Protein AF-A0A9E2LI68-F1 (afdb_monomer_lite)

pLDDT: mean 92.81, std 8.77, range [52.69, 98.44]

Secondary structure (DSSP, 8-state):
-HHHHHHHHHHHHHHHHHHHHHHHHHHHHHHHHTS-HHHHHHHHHHHTSTTHHIIIIIIIIIIIIHHHHHHSSHHHHT-HHHHHHHHHHHHHHHHHHHHHHHHHTT-

Structure (mmCIF, N/CA/C/O backbone):
data_AF-A0A9E2LI68-F1
#
_entry.id   AF-A0A9E2LI68-F1
#
loop_
_atom_site.group_PDB
_atom_site.id
_atom_site.type_symbol
_atom_site.label_atom_id
_atom_site.label_alt_id
_atom_site.label_comp_id
_atom_site.label_asym_id
_atom_site.label_entity_id
_atom_site.label_seq_id
_atom_site.pdbx_PDB_ins_code
_atom_site.Cartn_x
_atom_site.Cartn_y
_atom_site.Cartn_z
_atom_site.occupancy
_atom_site.B_iso_or_equiv
_atom_site.auth_seq_id
_atom_site.auth_comp_id
_atom_site.auth_asym_id
_atom_site.auth_atom_id
_atom_site.pdbx_PDB_model_num
ATOM 1 N N . LYS A 1 1 ? -21.789 8.028 21.755 1.00 52.69 1 LYS A N 1
ATOM 2 C CA . LYS A 1 1 ? -22.017 6.839 20.890 1.00 52.69 1 LYS A CA 1
ATOM 3 C C . LYS A 1 1 ? -21.784 7.164 19.407 1.00 52.69 1 LYS A C 1
ATOM 5 O O . LYS A 1 1 ? -21.232 6.325 18.712 1.00 52.69 1 LYS A O 1
ATOM 10 N N . GLU A 1 2 ? -22.088 8.385 18.948 1.00 54.00 2 GLU A N 1
ATOM 11 C CA . GLU A 1 2 ? -21.865 8.827 17.555 1.00 54.00 2 GLU A CA 1
ATOM 12 C C . GLU A 1 2 ? -20.390 8.874 17.109 1.00 54.00 2 GLU A C 1
ATOM 14 O O . GLU A 1 2 ? -20.082 8.486 15.985 1.00 54.00 2 GLU A O 1
ATOM 19 N N . LEU A 1 3 ? -19.456 9.217 18.009 1.00 58.84 3 LEU A N 1
ATOM 20 C CA . LEU A 1 3 ? -18.010 9.237 17.715 1.00 58.84 3 LEU A CA 1
ATOM 21 C C . LEU A 1 3 ? -17.444 7.877 17.255 1.00 58.84 3 LEU A C 1
ATOM 23 O O . LEU A 1 3 ? -16.498 7.836 16.475 1.00 58.84 3 LEU A O 1
ATOM 27 N N . GLY A 1 4 ? -18.028 6.758 17.702 1.00 67.19 4 GLY A N 1
ATOM 28 C CA . GLY A 1 4 ? -17.569 5.416 17.320 1.00 67.19 4 GLY A CA 1
ATOM 29 C C . GLY A 1 4 ? -17.987 5.010 15.904 1.0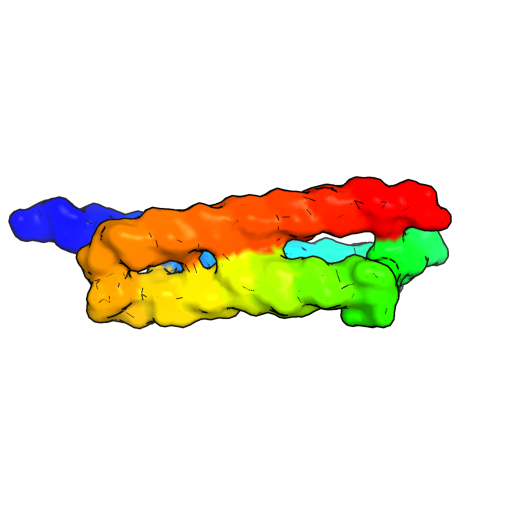0 67.19 4 GLY A C 1
ATOM 30 O O . GLY A 1 4 ? -17.219 4.358 15.200 1.00 67.19 4 GLY A O 1
ATOM 31 N N . TYR A 1 5 ? -19.175 5.434 15.460 1.00 71.50 5 TYR A N 1
ATOM 32 C CA . TYR A 1 5 ? -19.667 5.140 14.111 1.00 71.50 5 TYR A CA 1
ATOM 33 C C . TYR A 1 5 ? -18.893 5.923 13.046 1.00 71.50 5 TYR A C 1
ATOM 35 O O . TYR A 1 5 ? -18.527 5.350 12.022 1.00 71.50 5 TYR A O 1
ATOM 43 N N . GLY A 1 6 ? -18.577 7.197 13.307 1.00 80.06 6 GLY A N 1
ATOM 44 C CA . GLY A 1 6 ? -17.759 8.009 12.400 1.00 80.06 6 GLY A CA 1
ATOM 45 C C . GLY A 1 6 ? -16.350 7.440 12.209 1.00 80.06 6 GLY A C 1
ATOM 46 O O . GLY A 1 6 ? -15.896 7.278 11.079 1.00 80.06 6 GLY A O 1
ATOM 47 N N . ALA A 1 7 ? -15.692 7.050 13.305 1.00 79.06 7 ALA A N 1
ATOM 48 C CA . ALA A 1 7 ? -14.343 6.488 13.266 1.00 79.06 7 ALA A CA 1
ATOM 49 C C . ALA A 1 7 ? -14.268 5.180 12.456 1.00 79.06 7 ALA A C 1
ATOM 51 O O . ALA A 1 7 ? -13.346 4.995 11.666 1.00 79.06 7 ALA A O 1
ATOM 52 N N . ILE A 1 8 ? -15.239 4.277 12.610 1.00 83.00 8 ILE A N 1
ATOM 53 C CA . ILE A 1 8 ? -15.258 3.010 11.862 1.00 83.00 8 ILE A CA 1
ATOM 54 C C . ILE A 1 8 ? -15.509 3.256 10.369 1.00 83.00 8 ILE A C 1
ATOM 56 O O . ILE A 1 8 ? -14.905 2.590 9.528 1.00 83.00 8 ILE A O 1
ATOM 60 N N . THR A 1 9 ? -16.369 4.217 10.025 1.00 88.88 9 THR A N 1
ATOM 61 C CA . THR A 1 9 ? -16.608 4.595 8.626 1.00 88.88 9 THR A CA 1
ATOM 62 C C . THR A 1 9 ? -15.342 5.158 7.983 1.00 88.88 9 THR A C 1
ATOM 64 O O . THR A 1 9 ? -14.983 4.715 6.897 1.00 88.88 9 THR A O 1
ATOM 67 N N . LEU A 1 10 ? -14.614 6.048 8.669 1.00 90.44 10 LEU A N 1
ATOM 68 C CA . LEU A 1 10 ? -13.333 6.582 8.185 1.00 90.44 10 LEU A CA 1
ATOM 69 C C . LEU A 1 10 ? -12.303 5.476 7.940 1.00 90.44 10 LEU A C 1
ATOM 71 O O . LEU A 1 10 ? -11.689 5.440 6.876 1.00 90.44 10 LEU A O 1
ATOM 75 N N . ALA A 1 11 ? -12.159 4.542 8.885 1.00 91.44 11 ALA A N 1
ATOM 76 C CA . ALA A 1 11 ? -11.244 3.414 8.736 1.00 91.44 11 ALA A CA 1
ATOM 77 C C . ALA A 1 11 ? -11.592 2.537 7.523 1.00 91.44 11 ALA A C 1
ATOM 79 O O . ALA A 1 11 ? -10.700 2.126 6.784 1.00 91.44 11 ALA A O 1
ATOM 80 N N . LYS A 1 12 ? -12.886 2.281 7.288 1.00 91.25 12 LYS A N 1
ATOM 81 C CA . LYS A 1 12 ? -13.354 1.524 6.119 1.00 91.25 12 LYS A CA 1
ATOM 82 C C . LYS A 1 12 ? -13.088 2.263 4.813 1.00 91.25 12 LYS A C 1
ATOM 84 O O . LYS A 1 12 ? -12.606 1.643 3.872 1.00 91.25 12 LYS A O 1
ATOM 89 N N . THR A 1 13 ? -13.378 3.562 4.753 1.00 94.19 13 THR A N 1
ATOM 90 C CA . THR A 1 13 ? -13.097 4.381 3.566 1.00 94.19 13 THR A CA 1
ATOM 91 C C . THR A 1 13 ? -11.604 4.395 3.261 1.00 94.19 13 THR A C 1
ATOM 93 O O . THR A 1 13 ? -11.222 4.126 2.128 1.00 94.19 13 THR A O 1
ATOM 96 N N . LEU A 1 14 ? -10.754 4.622 4.270 1.00 95.31 14 LEU A N 1
ATOM 97 C CA . LEU A 1 14 ? -9.302 4.562 4.104 1.00 95.31 14 LEU A CA 1
ATOM 98 C C . LEU A 1 14 ? -8.849 3.173 3.640 1.00 95.31 14 LEU A C 1
ATOM 100 O O . LEU A 1 14 ? -8.061 3.076 2.710 1.00 95.31 14 LEU A O 1
ATOM 104 N N . GLY A 1 15 ? -9.383 2.099 4.228 1.00 95.81 15 GLY A N 1
ATOM 105 C CA . GLY A 1 15 ? -9.072 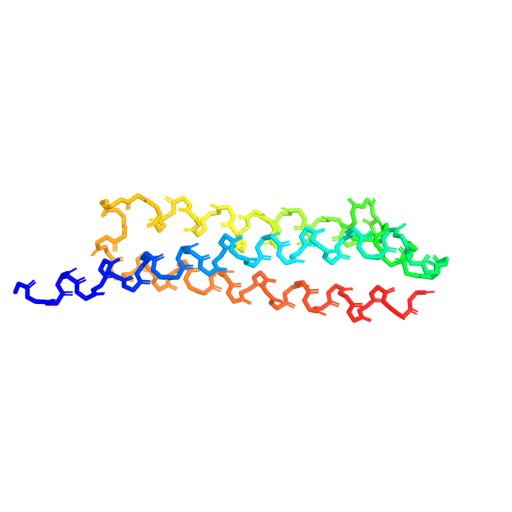0.731 3.811 1.00 95.81 15 GLY A CA 1
ATOM 106 C C . GLY A 1 15 ? -9.402 0.479 2.338 1.00 95.81 15 GLY A C 1
ATOM 107 O O . GLY A 1 15 ? -8.578 -0.069 1.614 1.00 95.81 15 GLY A O 1
ATOM 108 N N . TRP A 1 16 ? -10.564 0.939 1.865 1.00 96.12 16 TRP A N 1
ATOM 109 C CA . TRP A 1 16 ? -10.924 0.848 0.447 1.00 96.12 16 TRP A CA 1
ATOM 110 C C . TRP A 1 16 ? -10.022 1.683 -0.461 1.00 96.12 16 TRP A C 1
ATOM 112 O O . TRP A 1 16 ? -9.714 1.238 -1.563 1.00 96.12 16 TRP A O 1
ATOM 122 N N . LEU A 1 17 ? -9.570 2.855 -0.007 1.00 97.06 17 LEU A N 1
ATOM 123 C CA . LEU A 1 17 ? -8.602 3.660 -0.752 1.00 97.06 17 LEU A CA 1
ATOM 124 C C . LEU A 1 17 ? -7.247 2.959 -0.874 1.00 97.06 17 LEU A C 1
ATOM 126 O O . LEU A 1 17 ? -6.659 3.021 -1.944 1.00 97.06 17 LEU A O 1
ATOM 130 N N . VAL A 1 18 ? -6.789 2.244 0.159 1.00 97.94 18 VAL A N 1
ATOM 131 C CA . VAL A 1 18 ? -5.559 1.432 0.077 1.00 97.94 18 VAL A CA 1
ATOM 132 C C . VAL A 1 18 ? -5.735 0.261 -0.896 1.00 97.94 18 VAL A C 1
ATOM 134 O O . VAL A 1 18 ? -4.851 -0.019 -1.694 1.00 97.94 18 VAL A O 1
ATOM 137 N N . VAL A 1 19 ? -6.897 -0.403 -0.908 1.00 97.88 19 VAL A N 1
ATOM 138 C CA . VAL A 1 19 ? -7.179 -1.450 -1.913 1.00 97.88 19 VAL A CA 1
ATOM 139 C C . VAL A 1 19 ? -7.168 -0.878 -3.335 1.00 97.88 19 VAL A C 1
ATOM 141 O O . VAL A 1 19 ? -6.614 -1.496 -4.244 1.00 97.88 19 VAL A O 1
ATOM 144 N N . LEU A 1 20 ? -7.781 0.292 -3.537 1.00 97.81 20 LEU A N 1
ATOM 145 C CA . LEU A 1 20 ? -7.761 0.984 -4.824 1.00 97.81 20 LEU A CA 1
ATOM 146 C C . LEU A 1 20 ? -6.332 1.365 -5.222 1.00 97.81 20 LEU A C 1
ATOM 148 O O . LEU A 1 20 ? -5.951 1.184 -6.372 1.00 97.81 20 LEU A O 1
ATOM 152 N N . GLU A 1 21 ? -5.548 1.875 -4.282 1.00 97.06 21 GLU A N 1
ATOM 153 C CA . GLU A 1 21 ? -4.168 2.285 -4.507 1.00 97.06 21 GLU A CA 1
ATOM 154 C C . GLU A 1 21 ? -3.275 1.100 -4.903 1.00 97.06 21 GLU A C 1
ATOM 156 O O . GLU A 1 21 ? -2.602 1.185 -5.928 1.00 97.06 21 GLU A O 1
ATOM 161 N N . LEU A 1 22 ? -3.409 -0.059 -4.253 1.00 98.00 22 LEU A N 1
ATOM 162 C CA . LEU A 1 22 ? -2.770 -1.304 -4.693 1.00 98.00 22 LEU A CA 1
ATOM 163 C C . LEU A 1 22 ? -3.165 -1.709 -6.121 1.00 98.00 22 LEU A C 1
ATOM 165 O O . LEU A 1 22 ? -2.323 -2.168 -6.895 1.00 98.00 22 LEU A O 1
ATOM 169 N N . ALA A 1 23 ? -4.437 -1.541 -6.497 1.00 98.31 23 ALA A N 1
ATOM 170 C CA . ALA A 1 23 ? -4.887 -1.813 -7.862 1.00 98.31 23 ALA A CA 1
ATOM 171 C C . ALA A 1 23 ? -4.279 -0.824 -8.876 1.00 98.31 23 ALA A C 1
ATOM 173 O O . ALA A 1 23 ? -3.946 -1.212 -10.001 1.00 98.31 23 ALA A O 1
ATOM 174 N N . LEU A 1 24 ? -4.091 0.438 -8.479 1.00 97.62 24 LEU A N 1
ATOM 175 C CA . LEU A 1 24 ? -3.410 1.447 -9.289 1.00 97.62 24 LEU A CA 1
ATOM 176 C C . LEU A 1 24 ? -1.915 1.147 -9.424 1.00 97.62 24 LEU A C 1
ATOM 178 O O . LEU A 1 24 ? -1.422 1.202 -10.544 1.00 97.62 24 LEU A O 1
ATOM 182 N N . ILE A 1 25 ? -1.222 0.750 -8.350 1.00 97.38 25 ILE A N 1
ATOM 183 C CA . ILE A 1 25 ? 0.182 0.300 -8.402 1.00 97.38 25 ILE A CA 1
ATOM 184 C C . ILE A 1 25 ? 0.314 -0.906 -9.331 1.00 97.38 25 ILE A C 1
ATOM 186 O O . ILE A 1 25 ? 1.198 -0.952 -10.183 1.00 97.38 25 ILE A O 1
ATOM 190 N N . PHE A 1 26 ? -0.583 -1.886 -9.214 1.00 97.56 26 PHE A N 1
ATOM 191 C CA . PHE A 1 26 ? -0.584 -3.040 -10.107 1.00 97.56 26 PHE A CA 1
ATOM 192 C C . PHE A 1 26 ? -0.755 -2.621 -11.574 1.00 97.56 26 PHE A C 1
ATOM 194 O O . PHE A 1 26 ? -0.016 -3.080 -12.446 1.00 97.56 26 PHE A O 1
ATOM 201 N N . THR A 1 27 ? -1.686 -1.706 -11.845 1.00 97.81 27 THR A N 1
ATOM 202 C CA . THR A 1 27 ? -1.897 -1.165 -13.194 1.00 97.81 27 THR A CA 1
ATOM 203 C C . THR A 1 27 ? -0.674 -0.390 -13.688 1.00 97.81 27 THR A C 1
ATOM 205 O O . THR A 1 27 ? -0.273 -0.562 -14.834 1.00 97.81 27 THR A O 1
ATOM 208 N N . GLU A 1 28 ? -0.040 0.413 -12.834 1.00 95.75 28 GLU A N 1
ATOM 209 C CA . GLU A 1 28 ? 1.191 1.153 -13.131 1.00 95.75 28 GLU A CA 1
ATOM 210 C C . GLU A 1 28 ? 2.333 0.205 -13.513 1.00 95.75 28 GLU A C 1
ATOM 212 O O . GLU A 1 28 ? 2.985 0.405 -14.537 1.00 95.75 28 GLU A O 1
ATOM 217 N N . VAL A 1 29 ? 2.511 -0.892 -12.772 1.00 96.75 29 VAL A N 1
ATOM 218 C CA . VAL A 1 29 ? 3.483 -1.942 -13.107 1.00 96.75 29 VAL A CA 1
ATOM 219 C C . VAL A 1 29 ? 3.184 -2.563 -14.471 1.00 96.75 29 VAL A C 1
ATOM 221 O O . VAL A 1 29 ? 4.094 -2.704 -15.288 1.00 96.75 29 VAL A O 1
ATOM 224 N N . LEU A 1 30 ? 1.924 -2.916 -14.751 1.00 97.75 30 LEU A N 1
ATOM 225 C CA . LEU A 1 30 ? 1.544 -3.470 -16.053 1.00 97.75 30 LEU A CA 1
ATOM 226 C C . LEU A 1 30 ? 1.804 -2.484 -17.195 1.00 97.75 30 LEU A C 1
ATOM 228 O O . LEU A 1 30 ? 2.312 -2.890 -18.239 1.00 97.75 30 LEU A O 1
ATOM 232 N N . VAL A 1 31 ? 1.489 -1.203 -17.001 1.00 97.00 31 VAL A N 1
ATOM 233 C CA . VAL A 1 31 ? 1.733 -0.150 -17.995 1.00 97.00 31 VAL A CA 1
ATOM 234 C C . VAL A 1 31 ? 3.228 -0.002 -18.268 1.00 97.00 31 VAL A C 1
ATOM 236 O O . VAL A 1 31 ? 3.624 0.007 -19.430 1.00 97.00 31 VAL A O 1
ATOM 239 N N . LEU A 1 32 ? 4.068 0.047 -17.231 1.00 96.00 32 LEU A N 1
ATOM 240 C CA . LEU A 1 32 ? 5.517 0.170 -17.404 1.00 96.00 32 LEU A CA 1
ATOM 241 C C . LEU A 1 32 ? 6.125 -1.059 -18.097 1.00 96.00 32 LEU A C 1
ATOM 243 O O . LEU A 1 32 ? 6.961 -0.913 -18.985 1.00 96.00 32 LEU A O 1
ATOM 247 N N . LEU A 1 33 ? 5.677 -2.268 -17.742 1.00 96.88 33 LEU A N 1
ATOM 248 C CA . LEU A 1 33 ? 6.161 -3.513 -18.351 1.00 96.88 33 LEU A CA 1
ATOM 249 C C . LEU A 1 33 ? 5.739 -3.690 -19.819 1.00 96.88 33 LEU A C 1
ATOM 251 O O . LEU A 1 33 ? 6.391 -4.441 -20.540 1.00 96.88 33 LEU A O 1
ATOM 255 N N . ASN A 1 34 ? 4.677 -3.011 -20.258 1.00 97.19 34 ASN A N 1
ATOM 256 C CA . ASN A 1 34 ? 4.219 -2.988 -21.652 1.00 97.19 34 ASN A CA 1
ATOM 257 C C . ASN A 1 34 ? 4.602 -1.682 -22.381 1.00 97.19 34 ASN A C 1
ATOM 259 O O . ASN A 1 34 ? 4.110 -1.422 -23.478 1.00 97.19 34 ASN A O 1
ATOM 263 N N . GLY A 1 35 ? 5.440 -0.845 -21.760 1.00 94.81 35 GLY A N 1
ATOM 264 C CA . GLY A 1 35 ? 5.873 0.446 -22.291 1.00 94.81 35 GLY A CA 1
ATOM 265 C C . GLY A 1 35 ? 7.118 0.360 -23.182 1.00 94.81 35 GLY A C 1
ATOM 266 O O . GLY A 1 35 ? 7.438 -0.681 -23.756 1.00 94.81 35 GLY A O 1
ATOM 267 N N . SER A 1 36 ? 7.837 1.483 -23.302 1.00 95.12 36 SER A N 1
ATOM 268 C CA . SER A 1 36 ? 9.142 1.534 -23.977 1.00 95.12 36 SER A CA 1
ATOM 269 C C . SER A 1 36 ? 10.203 0.697 -23.248 1.00 95.12 36 SER A C 1
ATOM 271 O O . SER A 1 36 ? 10.015 0.285 -22.103 1.00 95.12 36 SER A O 1
ATOM 273 N N . SER A 1 37 ? 11.360 0.49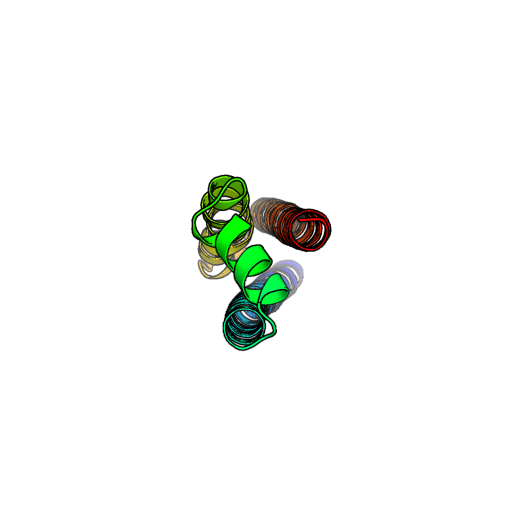4 -23.888 1.00 94.31 37 SER A N 1
ATOM 274 C CA . SER A 1 37 ? 12.529 -0.131 -23.248 1.00 94.31 37 SER A CA 1
ATOM 275 C C . SER A 1 37 ? 12.865 0.513 -21.904 1.00 94.31 37 SER A C 1
ATOM 277 O O . SER A 1 37 ? 13.072 -0.190 -20.918 1.00 94.31 37 SER A O 1
ATOM 279 N N . ASP A 1 38 ? 12.846 1.841 -21.860 1.00 93.19 38 ASP A N 1
ATOM 280 C CA . ASP A 1 38 ? 13.238 2.629 -20.692 1.00 93.19 38 ASP A CA 1
ATOM 281 C C . ASP A 1 38 ? 12.199 2.479 -19.570 1.00 93.19 38 ASP A C 1
ATOM 283 O O . ASP A 1 38 ? 12.551 2.294 -18.406 1.00 93.19 38 ASP A O 1
ATOM 287 N N . ALA A 1 39 ? 10.906 2.424 -19.916 1.00 94.31 39 ALA A N 1
ATOM 288 C CA . ALA A 1 39 ? 9.839 2.148 -18.953 1.00 94.31 39 ALA A CA 1
ATOM 289 C C . ALA A 1 39 ? 9.977 0.748 -18.327 1.00 94.31 39 ALA A C 1
ATOM 291 O O . ALA A 1 39 ? 9.804 0.582 -17.116 1.00 94.31 39 ALA A O 1
ATOM 292 N N . VAL A 1 40 ? 10.351 -0.255 -19.129 1.00 96.56 40 VAL A N 1
ATOM 293 C CA . VAL A 1 40 ? 10.600 -1.621 -18.647 1.00 96.56 40 VAL A CA 1
ATOM 294 C C . VAL A 1 40 ? 11.824 -1.670 -17.729 1.00 96.56 40 VAL A C 1
ATOM 296 O O . VAL A 1 40 ? 11.796 -2.377 -16.717 1.00 96.56 40 VAL A O 1
ATOM 299 N N . VAL A 1 41 ? 12.892 -0.931 -18.048 1.00 95.38 41 VAL A N 1
ATOM 300 C CA . VAL A 1 41 ? 14.071 -0.795 -17.174 1.00 95.38 41 VAL A CA 1
ATOM 301 C C . VAL A 1 41 ? 13.669 -0.169 -15.840 1.00 95.38 41 VAL A C 1
ATOM 303 O O . VAL A 1 41 ? 13.994 -0.730 -14.790 1.00 95.38 41 VAL A O 1
ATOM 306 N N . GLY A 1 42 ? 12.873 0.903 -15.872 1.00 94.50 42 GLY A N 1
ATOM 307 C CA . GLY A 1 42 ? 12.325 1.539 -14.676 1.00 94.50 42 GLY A CA 1
ATOM 308 C C . GLY A 1 42 ? 11.500 0.576 -13.814 1.00 94.50 42 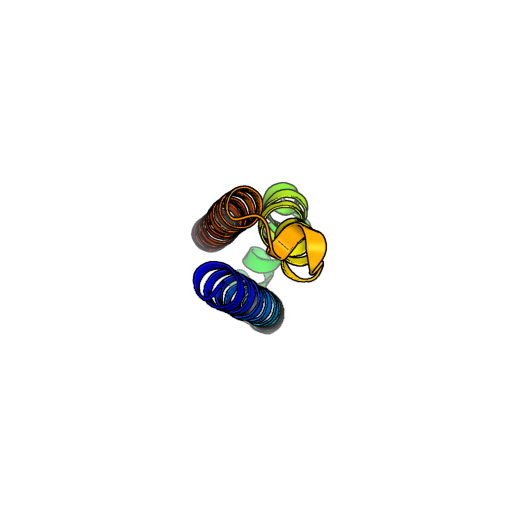GLY A C 1
ATOM 309 O O . GLY A 1 42 ? 11.744 0.462 -12.612 1.00 94.50 42 GLY A O 1
ATOM 310 N N . ALA A 1 43 ? 10.592 -0.200 -14.419 1.00 96.06 43 ALA A N 1
ATOM 311 C CA . ALA A 1 43 ? 9.830 -1.234 -13.709 1.00 96.06 43 ALA A CA 1
ATOM 312 C C . ALA A 1 43 ? 10.739 -2.274 -13.045 1.00 96.06 43 ALA A C 1
ATOM 314 O O . ALA A 1 43 ? 10.583 -2.619 -11.873 1.00 96.06 43 ALA A O 1
ATOM 315 N N . ARG A 1 44 ? 11.735 -2.777 -13.780 1.00 96.25 44 ARG A N 1
ATOM 316 C CA . ARG A 1 44 ? 12.675 -3.775 -13.254 1.00 96.25 44 ARG A CA 1
ATOM 317 C C . ARG A 1 44 ? 13.520 -3.227 -12.108 1.00 96.25 44 ARG A C 1
ATOM 319 O O . ARG A 1 44 ? 13.832 -3.996 -11.197 1.00 96.25 44 ARG A O 1
ATOM 326 N N . ALA A 1 45 ? 13.843 -1.932 -12.110 1.00 95.94 45 ALA A N 1
ATOM 327 C CA . ALA A 1 45 ? 14.624 -1.295 -11.053 1.00 95.94 45 ALA A CA 1
ATOM 328 C C . ALA A 1 45 ? 13.977 -1.457 -9.669 1.00 95.94 45 ALA A C 1
ATOM 330 O O . ALA A 1 45 ? 14.688 -1.689 -8.690 1.00 95.94 45 ALA A O 1
ATOM 331 N N . PHE A 1 46 ? 12.644 -1.415 -9.584 1.00 96.25 46 PHE A N 1
ATOM 332 C CA . PHE A 1 46 ? 11.924 -1.573 -8.319 1.00 96.25 46 PHE A CA 1
ATOM 333 C C . PHE A 1 46 ? 11.231 -2.920 -8.131 1.00 96.25 46 PHE A C 1
ATOM 335 O O . PHE A 1 46 ? 10.921 -3.276 -7.003 1.00 96.25 46 PHE A O 1
ATOM 342 N N . LEU A 1 47 ? 11.019 -3.716 -9.178 1.00 97.06 47 LEU A N 1
ATOM 343 C CA . LEU A 1 47 ? 10.515 -5.080 -8.997 1.00 97.06 47 LEU A CA 1
ATOM 344 C C . LEU A 1 47 ? 11.616 -6.032 -8.520 1.00 97.06 47 LEU A C 1
ATOM 346 O O . LEU A 1 47 ? 11.380 -6.860 -7.641 1.00 97.06 47 LEU A O 1
ATOM 350 N N . THR A 1 48 ? 12.817 -5.919 -9.094 1.00 96.56 48 THR A N 1
ATOM 351 C CA . THR A 1 48 ? 13.931 -6.858 -8.858 1.00 96.56 48 THR A CA 1
ATOM 352 C C . THR A 1 48 ? 15.297 -6.183 -8.712 1.00 96.56 48 THR A C 1
ATOM 354 O O . THR A 1 48 ? 16.282 -6.864 -8.448 1.00 96.56 48 THR A O 1
ATOM 357 N N . GLY A 1 49 ? 15.385 -4.870 -8.928 1.00 94.62 49 GLY A N 1
ATOM 358 C CA . GLY A 1 49 ? 16.638 -4.114 -8.933 1.00 94.62 49 GLY A CA 1
ATOM 359 C C . GLY A 1 49 ? 16.969 -3.434 -7.603 1.00 94.62 49 GLY A C 1
ATOM 360 O O . GLY A 1 49 ? 16.596 -3.899 -6.523 1.00 94.62 49 GLY A O 1
ATOM 361 N N . SER A 1 50 ? 17.675 -2.304 -7.694 1.00 94.19 50 SER A N 1
ATOM 362 C CA . SER A 1 50 ? 18.180 -1.517 -6.558 1.00 94.19 50 SER A CA 1
ATOM 363 C C . SER A 1 50 ? 17.086 -0.973 -5.636 1.00 94.19 50 SER A C 1
ATOM 365 O O . SER A 1 50 ? 17.332 -0.791 -4.446 1.00 94.19 50 SER A O 1
ATOM 367 N N . TYR A 1 51 ? 15.875 -0.754 -6.153 1.00 96.81 51 TYR A N 1
ATOM 368 C CA . TYR A 1 51 ? 14.740 -0.235 -5.386 1.00 96.81 51 TYR A CA 1
ATOM 369 C C . TYR A 1 51 ? 13.772 -1.330 -4.915 1.00 96.81 51 TYR A C 1
ATOM 371 O O . TYR A 1 51 ? 12.753 -1.021 -4.299 1.00 96.81 51 TYR A O 1
ATOM 379 N N . SER A 1 52 ? 14.094 -2.608 -5.146 1.00 97.44 52 SE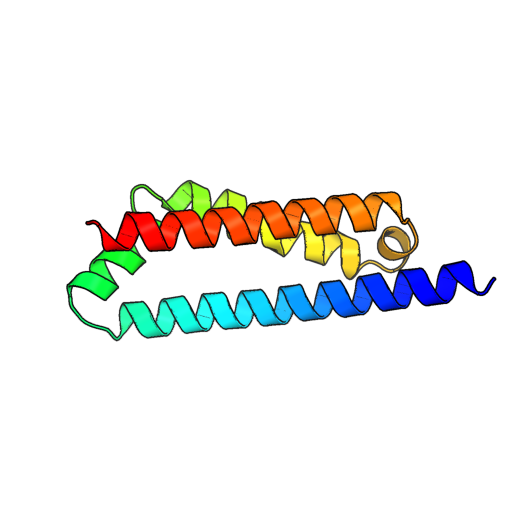R A N 1
ATOM 380 C CA . SER A 1 52 ? 13.233 -3.748 -4.790 1.00 97.44 52 SER A CA 1
ATOM 381 C C . SER A 1 52 ? 12.870 -3.819 -3.313 1.00 97.44 52 SER A C 1
ATOM 383 O O . SER A 1 52 ? 11.715 -4.074 -2.976 1.00 97.44 52 SER A O 1
ATOM 385 N N . PHE A 1 53 ? 13.818 -3.531 -2.421 1.00 97.75 53 PHE A N 1
ATOM 386 C CA . PHE A 1 53 ? 13.535 -3.485 -0.990 1.00 97.75 53 PHE A CA 1
ATOM 387 C C . PHE A 1 53 ? 12.521 -2.386 -0.641 1.00 97.75 53 PHE A C 1
ATOM 389 O O . PHE A 1 53 ? 11.586 -2.632 0.119 1.00 97.75 53 PHE A O 1
ATOM 396 N N . LEU A 1 54 ? 12.674 -1.188 -1.215 1.00 97.75 54 LEU A N 1
ATOM 397 C CA . LEU A 1 54 ? 11.758 -0.075 -0.965 1.00 97.75 54 LEU A CA 1
ATOM 398 C C . LEU A 1 54 ? 10.351 -0.383 -1.491 1.00 97.75 54 LEU A C 1
ATOM 400 O O . LEU A 1 54 ? 9.374 -0.107 -0.803 1.00 97.75 54 LEU A O 1
ATOM 404 N N . PHE A 1 55 ? 10.240 -1.020 -2.655 1.00 98.19 55 PHE A N 1
ATOM 405 C CA . PHE A 1 55 ? 8.944 -1.414 -3.196 1.00 98.19 55 PHE A CA 1
ATOM 406 C C . PHE A 1 55 ? 8.282 -2.525 -2.367 1.00 98.19 55 PHE A C 1
ATOM 408 O O . PHE A 1 55 ? 7.177 -2.364 -1.861 1.00 98.19 55 PHE A O 1
ATOM 415 N N . TRP A 1 56 ? 8.953 -3.659 -2.167 1.00 98.38 56 TRP A N 1
ATOM 416 C CA . TRP A 1 56 ? 8.314 -4.814 -1.531 1.00 98.38 56 TRP A CA 1
ATOM 417 C C . TRP A 1 56 ? 8.140 -4.659 -0.021 1.00 98.38 56 TRP A C 1
ATOM 419 O O . TRP A 1 56 ? 7.082 -4.985 0.515 1.00 98.38 56 TRP A O 1
ATOM 429 N N . ALA A 1 57 ? 9.166 -4.186 0.688 1.00 98.06 57 ALA A N 1
ATOM 430 C CA . ALA A 1 57 ? 9.107 -4.104 2.143 1.00 98.06 57 ALA A CA 1
ATOM 431 C C . ALA A 1 57 ? 8.400 -2.829 2.608 1.00 98.06 57 ALA A C 1
ATOM 433 O O . ALA A 1 57 ? 7.579 -2.892 3.525 1.00 98.06 57 ALA A O 1
ATOM 434 N N . VAL A 1 58 ? 8.706 -1.682 1.993 1.00 98.19 58 VAL A N 1
ATOM 435 C CA . VAL A 1 58 ? 8.200 -0.390 2.472 1.00 98.19 58 VAL A CA 1
ATOM 436 C C . VAL A 1 58 ? 6.857 -0.047 1.845 1.00 98.19 58 VAL A C 1
ATOM 438 O O . VAL A 1 58 ? 5.907 0.131 2.592 1.00 98.19 58 VAL A O 1
ATOM 441 N N . GLU A 1 59 ? 6.736 -0.011 0.521 1.00 97.94 59 GLU A N 1
ATOM 442 C CA . GLU A 1 59 ? 5.455 0.276 -0.140 1.00 97.94 59 GLU A CA 1
ATOM 443 C C . GLU A 1 59 ? 4.436 -0.856 0.101 1.00 97.94 59 GLU A C 1
ATOM 445 O O . GLU A 1 59 ? 3.490 -0.704 0.877 1.00 97.94 59 GLU A O 1
ATOM 450 N N . ILE A 1 60 ? 4.681 -2.050 -0.447 1.00 98.19 60 ILE A N 1
ATOM 451 C CA . ILE A 1 60 ? 3.726 -3.164 -0.358 1.00 98.19 60 ILE A CA 1
ATOM 452 C C . ILE A 1 60 ? 3.542 -3.640 1.091 1.00 98.19 60 ILE A C 1
ATOM 454 O O . ILE A 1 60 ? 2.418 -3.852 1.549 1.00 98.19 60 ILE A O 1
ATOM 458 N N . GLY A 1 61 ? 4.633 -3.810 1.838 1.00 98.25 61 GLY A N 1
ATOM 459 C CA . GLY A 1 61 ? 4.590 -4.291 3.219 1.00 98.25 61 GLY A CA 1
ATOM 460 C C . GLY A 1 61 ? 4.053 -3.252 4.206 1.00 98.25 61 GLY A C 1
ATOM 461 O O . GLY A 1 61 ? 2.959 -3.417 4.759 1.00 98.25 61 GLY A O 1
ATOM 462 N N . LEU A 1 62 ? 4.847 -2.209 4.470 1.00 98.12 62 LEU A N 1
ATOM 463 C CA . LEU A 1 62 ? 4.530 -1.193 5.478 1.00 98.12 62 LEU A CA 1
ATOM 464 C C . LEU A 1 62 ? 3.406 -0.250 5.033 1.00 98.12 62 LEU A C 1
ATOM 466 O O . LEU A 1 62 ? 2.561 0.073 5.861 1.00 98.12 62 LEU A O 1
ATOM 470 N N . GLY A 1 63 ? 3.387 0.181 3.773 1.00 97.25 63 GLY A N 1
ATOM 471 C CA . GLY A 1 63 ? 2.450 1.167 3.230 1.00 97.25 63 GLY A CA 1
ATOM 472 C C . GLY A 1 63 ? 1.066 0.616 2.909 1.00 97.25 63 GLY A C 1
ATOM 473 O O . GLY A 1 63 ? 0.082 1.345 3.003 1.00 97.25 63 GLY A O 1
ATOM 474 N N . SER A 1 64 ? 0.977 -0.686 2.634 1.00 97.81 64 SER A N 1
ATOM 475 C CA . SER A 1 64 ? -0.253 -1.306 2.142 1.00 97.81 64 SER A CA 1
ATOM 476 C C . SER A 1 64 ? -0.752 -2.473 3.003 1.00 97.81 64 SER A C 1
ATOM 478 O O . SER A 1 64 ? -1.821 -2.386 3.619 1.00 97.81 64 SER A O 1
ATOM 480 N N . ILE A 1 65 ? 0.009 -3.569 3.115 1.00 97.94 65 ILE A N 1
ATOM 481 C CA . ILE A 1 65 ? -0.441 -4.798 3.798 1.00 97.94 65 ILE A CA 1
ATOM 482 C C . ILE A 1 65 ? -0.714 -4.555 5.289 1.00 97.94 65 ILE A C 1
ATOM 484 O O . ILE A 1 65 ? -1.755 -4.975 5.806 1.00 97.94 65 ILE A O 1
ATOM 488 N N . ILE A 1 66 ? 0.195 -3.878 5.998 1.00 97.12 66 ILE A N 1
ATOM 489 C CA . ILE A 1 66 ? 0.025 -3.609 7.434 1.00 97.12 66 ILE A CA 1
ATOM 490 C C . ILE A 1 66 ? -1.187 -2.693 7.699 1.00 97.12 66 ILE A C 1
ATOM 492 O O . ILE A 1 66 ? -2.021 -3.062 8.536 1.00 97.12 66 ILE A O 1
ATOM 496 N N . PRO A 1 67 ? -1.356 -1.551 7.003 1.00 96.75 67 PRO A N 1
ATOM 497 C CA . PRO A 1 67 ? -2.548 -0.717 7.119 1.00 96.75 67 PRO A CA 1
ATOM 498 C C . PRO A 1 67 ? -3.840 -1.478 6.841 1.00 96.75 67 PRO A C 1
ATOM 500 O O . PRO A 1 67 ? -4.766 -1.389 7.645 1.00 96.75 67 PRO A O 1
ATOM 503 N N . LEU A 1 68 ? -3.901 -2.303 5.791 1.00 96.69 68 LEU A N 1
ATOM 504 C CA . LEU A 1 68 ? -5.083 -3.125 5.510 1.00 96.69 68 LEU A CA 1
ATOM 505 C C . LEU A 1 68 ? -5.394 -4.100 6.648 1.00 96.69 68 LEU A C 1
ATOM 507 O O . LEU A 1 68 ? -6.546 -4.202 7.075 1.00 96.69 68 LEU A O 1
ATOM 511 N N . ALA A 1 69 ? -4.383 -4.764 7.211 1.00 95.19 69 ALA A N 1
ATOM 512 C CA . ALA A 1 69 ? -4.571 -5.663 8.350 1.00 95.19 69 ALA A CA 1
ATOM 513 C C . ALA A 1 69 ? -5.096 -4.939 9.608 1.00 95.19 69 ALA A C 1
ATOM 515 O O . ALA A 1 69 ? -5.789 -5.538 10.439 1.00 95.19 69 ALA A O 1
ATOM 516 N N . ILE A 1 70 ? -4.777 -3.651 9.770 1.00 94.31 70 ILE A N 1
ATOM 517 C CA . ILE A 1 70 ? -5.302 -2.805 10.850 1.00 94.31 70 ILE A CA 1
ATOM 518 C C . ILE A 1 70 ? -6.740 -2.363 10.547 1.00 94.31 70 ILE A C 1
ATOM 520 O O . ILE A 1 70 ? -7.606 -2.487 11.414 1.00 94.31 70 ILE A O 1
ATOM 524 N N . LEU A 1 71 ? -6.996 -1.861 9.337 1.00 93.12 71 LEU A N 1
ATOM 525 C CA . LEU A 1 71 ? -8.245 -1.198 8.952 1.00 93.12 71 LEU A CA 1
ATOM 526 C C . LEU A 1 71 ? -9.393 -2.179 8.671 1.00 93.12 71 LEU A C 1
ATOM 528 O O . LEU A 1 71 ? -10.548 -1.859 8.949 1.00 93.12 71 LEU A O 1
ATOM 532 N N . LEU A 1 72 ? -9.100 -3.388 8.181 1.00 87.19 72 LEU A N 1
ATOM 533 C CA . LEU A 1 72 ? -10.112 -4.425 7.930 1.00 87.19 72 LEU A CA 1
ATOM 534 C C . LEU A 1 72 ? -10.535 -5.165 9.209 1.00 87.19 72 LEU A C 1
ATOM 536 O O . LEU A 1 72 ? -11.616 -5.755 9.272 1.00 87.19 72 LEU A O 1
ATOM 540 N N . ASN A 1 73 ? -9.718 -5.118 10.265 1.00 89.25 73 ASN A N 1
ATOM 541 C CA . ASN A 1 73 ? -10.069 -5.707 11.551 1.00 89.25 73 ASN A CA 1
ATOM 542 C C . ASN A 1 73 ? -10.937 -4.734 12.363 1.00 89.25 73 ASN A C 1
ATOM 544 O O . ASN A 1 73 ? -10.431 -3.764 12.920 1.00 89.25 73 ASN A O 1
ATOM 548 N N . SER A 1 74 ? -12.231 -5.034 12.505 1.00 78.56 74 SER A N 1
ATOM 549 C CA . SER A 1 74 ? -13.204 -4.147 13.172 1.00 78.56 74 SER A CA 1
ATOM 550 C C . SER A 1 74 ? -12.823 -3.761 14.612 1.00 78.56 74 SER A C 1
ATOM 552 O O . SER A 1 74 ? -13.082 -2.634 15.031 1.00 78.56 74 SER A O 1
ATOM 554 N N . ASN A 1 75 ? -12.143 -4.642 15.357 1.00 82.56 75 ASN A N 1
ATOM 555 C CA . ASN A 1 75 ? -11.694 -4.348 16.725 1.00 82.56 75 ASN A CA 1
ATOM 556 C C . ASN A 1 75 ? -10.507 -3.375 16.756 1.00 82.56 75 ASN A C 1
ATOM 558 O O . ASN A 1 75 ? -10.362 -2.590 17.694 1.00 82.56 75 ASN A O 1
ATOM 562 N N . ARG A 1 76 ? -9.635 -3.434 15.743 1.00 79.62 76 ARG A N 1
ATOM 563 C CA . ARG A 1 76 ? -8.483 -2.530 15.605 1.00 79.62 76 ARG A CA 1
ATOM 564 C C . ARG A 1 76 ? -8.909 -1.200 14.994 1.00 79.62 76 ARG A C 1
ATOM 566 O O . ARG A 1 76 ? -8.533 -0.156 15.515 1.00 79.62 76 ARG A O 1
ATOM 573 N N . ALA A 1 77 ? -9.769 -1.249 13.983 1.00 78.81 77 ALA A N 1
ATOM 574 C CA . ALA A 1 77 ? -10.369 -0.094 13.335 1.00 78.81 77 ALA A CA 1
ATOM 575 C C . ALA A 1 77 ? -11.199 0.766 14.297 1.00 78.81 77 ALA A C 1
ATOM 577 O O . ALA A 1 77 ? -11.327 1.955 14.068 1.00 78.81 77 ALA A O 1
ATOM 578 N N . ALA A 1 78 ? -11.721 0.233 15.404 1.00 82.06 78 ALA A N 1
ATOM 579 C CA . ALA A 1 78 ? -12.391 1.053 16.419 1.00 82.06 78 ALA A CA 1
ATOM 580 C C . ALA A 1 78 ? -11.432 1.973 17.211 1.00 82.06 78 ALA A C 1
ATOM 582 O O . ALA A 1 78 ? -11.883 2.912 17.867 1.00 82.06 78 ALA A O 1
ATOM 583 N N . LYS A 1 79 ? -10.114 1.720 17.177 1.00 89.06 79 LYS A N 1
ATOM 584 C CA . LYS A 1 79 ? -9.111 2.492 17.924 1.00 89.06 79 LYS A CA 1
ATOM 585 C C . LYS A 1 79 ? -8.532 3.604 17.053 1.00 89.06 79 LYS A C 1
ATOM 587 O O . LYS A 1 79 ? -7.775 3.329 16.126 1.00 89.06 79 LYS A O 1
ATOM 592 N N . LEU A 1 80 ? -8.810 4.857 17.413 1.00 88.19 80 LEU A N 1
ATOM 593 C CA . LEU A 1 80 ? -8.335 6.030 16.668 1.00 88.19 80 LEU A CA 1
ATOM 594 C C . LEU A 1 80 ? -6.805 6.060 16.512 1.00 88.19 80 LEU A C 1
ATOM 596 O O . LEU A 1 80 ? -6.313 6.352 15.430 1.00 88.19 80 LEU A O 1
ATOM 600 N N . SER A 1 81 ? -6.050 5.676 17.545 1.00 91.25 81 SER A N 1
ATOM 601 C CA . SER A 1 81 ? -4.582 5.624 17.478 1.00 91.25 81 SER A CA 1
ATOM 602 C C . SER A 1 81 ? -4.064 4.664 16.405 1.00 91.25 81 SER A C 1
ATOM 604 O O . SER A 1 81 ? -3.119 4.991 15.693 1.00 91.25 81 SER A O 1
ATOM 606 N N . LEU A 1 82 ? -4.701 3.500 16.246 1.00 92.75 82 LEU A N 1
ATOM 607 C CA . LEU A 1 82 ? -4.329 2.540 15.209 1.00 92.75 82 LEU A CA 1
ATOM 608 C C . LEU A 1 82 ? -4.710 3.040 13.815 1.00 92.75 82 LEU A C 1
ATOM 610 O O . LEU A 1 82 ? -3.960 2.797 12.875 1.00 92.75 82 LEU A O 1
ATOM 614 N N . GLN A 1 83 ? -5.824 3.769 13.681 1.00 93.06 83 GLN A N 1
ATOM 615 C CA . GLN A 1 83 ? -6.168 4.427 12.418 1.00 93.06 83 GLN A CA 1
ATOM 616 C C . GLN A 1 83 ? -5.129 5.484 12.034 1.00 93.06 83 GLN A C 1
ATOM 618 O O . GLN A 1 83 ? -4.703 5.520 10.885 1.00 93.06 83 GLN A O 1
ATOM 623 N N . SER A 1 84 ? -4.689 6.316 12.985 1.00 94.88 84 SER A N 1
ATOM 624 C CA . SER A 1 84 ? -3.656 7.327 12.734 1.00 94.88 84 SER A CA 1
ATOM 625 C C . SER A 1 84 ? -2.325 6.693 12.335 1.00 94.88 84 SER A C 1
ATOM 627 O O . SER A 1 84 ? -1.696 7.155 11.388 1.00 94.88 84 SER A O 1
ATOM 629 N N . ILE A 1 85 ? -1.917 5.608 13.004 1.00 96.75 85 ILE A N 1
ATOM 630 C CA . ILE A 1 85 ? -0.714 4.852 12.627 1.00 96.75 85 ILE A CA 1
ATOM 631 C C . ILE A 1 85 ? -0.862 4.286 11.210 1.00 96.75 85 ILE A C 1
ATOM 633 O O . ILE A 1 85 ? 0.043 4.453 10.401 1.00 96.75 85 ILE A O 1
ATOM 637 N N . ALA A 1 86 ? -2.004 3.670 10.886 1.00 96.62 86 ALA A N 1
ATOM 638 C CA . ALA A 1 86 ? -2.264 3.151 9.545 1.00 96.62 86 ALA A CA 1
ATOM 639 C C . ALA A 1 86 ? -2.205 4.261 8.482 1.00 96.62 86 ALA A C 1
ATOM 641 O O . ALA A 1 86 ? -1.564 4.076 7.457 1.00 96.62 86 ALA A O 1
ATOM 642 N N . ALA A 1 87 ? -2.797 5.430 8.742 1.00 96.81 87 ALA A N 1
ATOM 643 C CA . ALA A 1 87 ? -2.750 6.567 7.824 1.00 96.81 87 ALA A CA 1
ATOM 644 C C . ALA A 1 87 ? -1.319 7.080 7.589 1.00 96.81 87 ALA A C 1
ATOM 646 O O . ALA A 1 87 ? -0.948 7.356 6.452 1.00 96.81 87 ALA A O 1
ATOM 647 N N . ILE A 1 88 ? -0.499 7.174 8.641 1.00 98.31 88 ILE A N 1
ATOM 648 C CA . ILE A 1 88 ? 0.913 7.571 8.514 1.00 98.31 88 ILE A CA 1
ATOM 649 C C . ILE A 1 88 ? 1.687 6.544 7.687 1.00 98.31 88 ILE A C 1
ATOM 651 O O . ILE A 1 88 ? 2.449 6.926 6.805 1.00 98.31 88 ILE A O 1
ATOM 655 N N . LEU A 1 89 ? 1.478 5.253 7.946 1.00 98.31 89 LEU A N 1
ATOM 656 C CA . LEU A 1 89 ? 2.119 4.182 7.188 1.00 98.31 89 LEU A CA 1
ATOM 657 C C . LEU A 1 89 ? 1.759 4.243 5.697 1.00 98.31 89 LEU A C 1
ATOM 659 O O . LEU A 1 89 ? 2.662 4.183 4.869 1.00 98.31 89 LEU A O 1
ATOM 663 N N . VAL A 1 90 ? 0.482 4.461 5.363 1.00 98.25 90 VAL A N 1
ATOM 664 C CA . VAL A 1 90 ? 0.033 4.663 3.972 1.00 98.25 90 VAL A CA 1
ATOM 665 C C . VAL A 1 90 ? 0.746 5.852 3.329 1.00 98.25 90 VAL A C 1
ATOM 667 O O . VAL A 1 90 ? 1.239 5.738 2.213 1.00 98.25 90 VAL A O 1
ATOM 670 N N . LEU A 1 91 ? 0.863 6.987 4.029 1.00 98.31 91 LEU A N 1
ATOM 671 C CA . LEU A 1 91 ? 1.584 8.153 3.503 1.00 98.31 91 LEU A CA 1
ATOM 672 C C . LEU A 1 91 ? 3.071 7.863 3.255 1.00 98.31 91 LEU A C 1
ATOM 674 O O . LEU A 1 91 ? 3.622 8.339 2.264 1.00 98.31 91 LEU A O 1
ATOM 678 N N . VAL A 1 92 ? 3.713 7.091 4.138 1.00 98.44 92 VAL A N 1
ATOM 679 C CA . VAL A 1 92 ? 5.108 6.660 3.961 1.00 98.44 92 VAL A CA 1
ATOM 680 C C . VAL A 1 92 ? 5.246 5.772 2.728 1.00 98.44 92 VAL A C 1
ATOM 682 O O . VAL A 1 92 ? 6.164 6.007 1.946 1.00 98.44 92 VAL A O 1
ATOM 685 N N . GLY A 1 93 ? 4.338 4.810 2.536 1.00 98.06 93 GLY A N 1
ATOM 686 C CA . GLY A 1 93 ? 4.274 3.995 1.322 1.00 98.06 93 GLY A CA 1
ATOM 687 C C . GLY A 1 93 ? 4.185 4.877 0.084 1.00 98.06 93 GLY A C 1
ATOM 688 O O . GLY A 1 93 ? 5.158 4.990 -0.660 1.00 98.06 93 GLY A O 1
ATOM 689 N N . VAL A 1 94 ? 3.078 5.613 -0.059 1.00 97.19 94 VAL A N 1
ATOM 690 C CA . VAL A 1 94 ? 2.809 6.442 -1.243 1.00 97.19 94 VAL A CA 1
ATOM 691 C C . VAL A 1 94 ? 3.982 7.373 -1.560 1.00 97.19 94 VAL A C 1
ATOM 693 O O . VAL A 1 94 ? 4.346 7.543 -2.724 1.00 97.19 94 VAL A O 1
ATOM 696 N N . PHE A 1 95 ? 4.614 7.968 -0.544 1.00 98.31 95 PHE A N 1
ATOM 697 C CA . PHE A 1 95 ? 5.816 8.775 -0.739 1.00 98.31 95 PHE A CA 1
ATOM 698 C C . PHE A 1 95 ? 6.984 7.964 -1.320 1.00 98.31 95 PHE A C 1
ATOM 700 O O . PHE A 1 95 ? 7.617 8.406 -2.280 1.00 98.31 95 PHE A O 1
ATOM 707 N N . VAL A 1 96 ? 7.264 6.784 -0.765 1.00 98.19 96 VAL A N 1
ATOM 708 C CA . VAL A 1 96 ? 8.303 5.877 -1.264 1.00 98.19 96 VAL A CA 1
ATOM 709 C C . VAL A 1 96 ? 8.017 5.449 -2.698 1.00 98.19 96 VAL A C 1
ATOM 711 O O . VAL A 1 96 ? 8.933 5.509 -3.516 1.00 98.19 96 VAL A O 1
ATOM 714 N N . MET A 1 97 ? 6.775 5.111 -3.054 1.00 97.06 97 MET A N 1
ATOM 715 C CA . MET A 1 97 ? 6.446 4.787 -4.443 1.00 97.06 97 MET A CA 1
ATOM 716 C C . MET A 1 97 ? 6.723 5.968 -5.385 1.00 97.06 97 MET A C 1
ATOM 718 O O . MET A 1 97 ? 7.348 5.800 -6.434 1.00 97.06 97 MET A O 1
ATOM 722 N N . ARG A 1 98 ? 6.345 7.194 -4.994 1.00 96.69 98 ARG A N 1
ATOM 723 C CA . ARG A 1 98 ? 6.634 8.400 -5.793 1.00 96.69 98 ARG A CA 1
ATOM 724 C C . ARG A 1 98 ? 8.131 8.666 -5.921 1.00 96.69 98 ARG A C 1
ATOM 726 O O . ARG A 1 98 ? 8.580 9.026 -7.006 1.00 96.69 98 ARG A O 1
ATOM 733 N N . TYR A 1 99 ? 8.904 8.444 -4.860 1.00 97.56 99 TYR A N 1
ATOM 734 C CA . TYR A 1 99 ? 10.362 8.526 -4.906 1.00 97.56 99 TYR A CA 1
ATOM 735 C C . TYR A 1 99 ? 10.955 7.513 -5.894 1.00 97.56 99 TYR A C 1
ATOM 737 O O . TYR A 1 99 ? 11.740 7.891 -6.762 1.00 97.56 99 TYR A O 1
ATOM 745 N N . ILE A 1 100 ? 10.545 6.245 -5.801 1.00 95.88 100 ILE A N 1
ATOM 746 C CA . ILE A 1 100 ? 11.033 5.170 -6.668 1.00 95.88 100 ILE A CA 1
ATOM 747 C C . ILE A 1 100 ? 10.769 5.493 -8.138 1.00 95.88 100 ILE A C 1
ATOM 749 O O . ILE A 1 100 ? 11.686 5.369 -8.939 1.00 95.88 100 ILE A O 1
ATOM 753 N N . ILE A 1 101 ? 9.557 5.929 -8.496 1.00 93.19 101 ILE A N 1
ATOM 754 C CA . ILE A 1 101 ? 9.203 6.244 -9.891 1.00 93.19 101 ILE A CA 1
ATOM 755 C C . ILE A 1 101 ? 10.084 7.362 -10.444 1.00 93.19 101 ILE A C 1
ATOM 757 O O . ILE A 1 101 ? 10.599 7.250 -11.555 1.00 93.19 101 ILE A O 1
ATOM 761 N N . VAL A 1 102 ? 10.275 8.434 -9.670 1.00 95.31 102 VAL A N 1
ATOM 762 C CA . VAL A 1 102 ? 11.096 9.574 -10.094 1.00 95.31 102 VAL A CA 1
ATOM 763 C C . VAL A 1 102 ? 12.543 9.145 -10.310 1.00 95.31 102 VAL A C 1
ATOM 765 O O . VAL A 1 102 ? 13.136 9.507 -11.320 1.00 95.31 102 VAL A O 1
ATOM 768 N N . MET A 1 103 ? 13.104 8.356 -9.392 1.00 95.44 103 MET A N 1
ATOM 769 C CA . MET A 1 103 ? 14.486 7.893 -9.506 1.00 95.44 103 MET A CA 1
ATOM 770 C C . MET A 1 103 ? 14.663 6.840 -10.605 1.00 95.44 103 MET A C 1
ATOM 772 O O . MET A 1 103 ? 15.645 6.878 -11.337 1.00 95.44 103 MET A O 1
ATOM 776 N N . ALA A 1 104 ? 13.712 5.918 -10.755 1.00 90.75 104 ALA A N 1
ATOM 777 C CA . ALA A 1 104 ? 13.742 4.890 -11.789 1.00 90.75 104 ALA A CA 1
ATOM 778 C C . ALA A 1 104 ? 13.622 5.483 -13.200 1.00 90.75 104 ALA A C 1
ATOM 780 O O . ALA A 1 104 ? 14.184 4.920 -14.129 1.00 90.75 104 ALA A O 1
ATOM 781 N N . GLY A 1 105 ? 12.940 6.623 -13.358 1.00 88.12 105 GLY A N 1
ATOM 782 C CA . GLY A 1 105 ? 12.867 7.355 -14.626 1.00 88.12 105 GLY A CA 1
ATOM 783 C C . GLY A 1 105 ? 14.130 8.144 -14.997 1.00 88.12 105 GLY A C 1
ATOM 784 O O . GLY A 1 105 ? 14.165 8.744 -16.066 1.00 88.12 105 GLY A O 1
ATOM 785 N N . GLN A 1 106 ? 15.139 8.192 -14.121 1.00 89.69 106 GLN A N 1
ATOM 786 C CA . GLN A 1 106 ? 16.441 8.820 -14.396 1.00 89.69 106 GLN A CA 1
ATOM 787 C C . GLN A 1 106 ? 17.517 7.814 -14.831 1.00 89.69 106 GLN A C 1
ATOM 789 O O . GLN A 1 106 ? 18.633 8.232 -15.146 1.00 89.69 106 GLN A O 1
ATOM 794 N N . ILE A 1 107 ? 17.203 6.517 -14.786 1.00 82.50 107 ILE A N 1
ATOM 795 C CA . ILE A 1 107 ? 18.066 5.418 -15.239 1.00 82.50 107 ILE A CA 1
ATOM 796 C C . ILE A 1 107 ? 17.861 5.227 -16.739 1.00 82.50 107 ILE A C 1
ATOM 798 O O . ILE A 1 107 ? 18.886 5.072 -17.437 1.00 82.50 107 ILE A O 1
#

Radius of gyration: 15.89 Å; chains: 1; bounding box: 40×16×45 Å

Foldseek 3Di:
DVVQVVLLVVLVVVLVVLVVVVVVVVVQLVDLCPDDPLSVQLSCCCVPRPNVCLQVCQQCNQQRPQSNVQSVPSVSSSDPVSNVSSVVSVVRNVVSVVVSNVVSSVD

Sequence (107 aa):
KELGYGAITLAKTLGWLVVLELALIFTEVLVLLNGSSDAVVGARAFLTGSYSFLFWAVEIGLGSIIPLAILLNSNRAAKLSLQSIAAI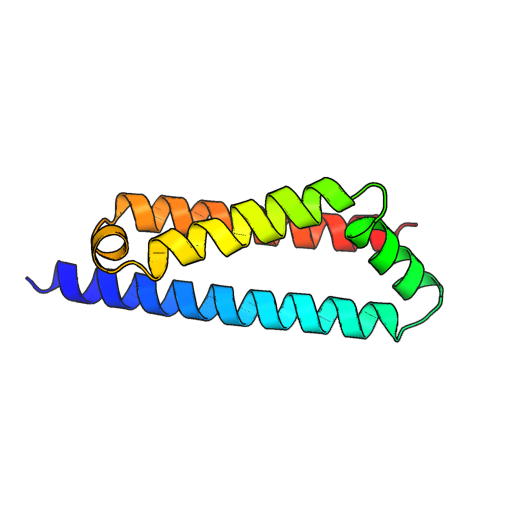LVLVGVFVMRYIIVMAGQI